P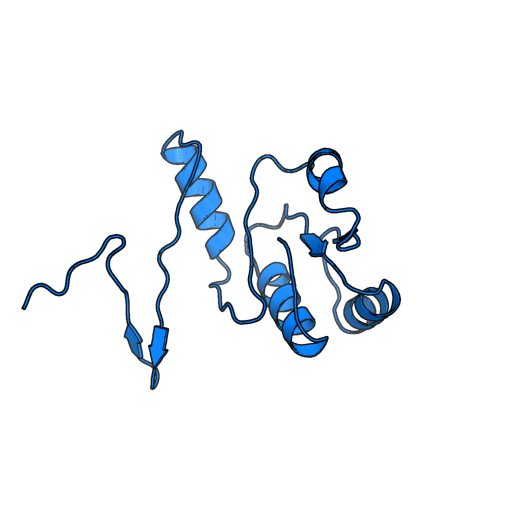rotein AF-Q8CYW7-F1 (afdb_monomer_lite)

Sequence (122 aa):
MLHQGDKNSLLESLSIVERQTLKDIEVIIVNQSTEEIASISQQMNLSFNIKIIDENSFAELSDMITGDYITFLSSNDSLFDWTFEKMYHAIKLSDSDVVLGHFADLVDGVFYFYPLGGGIIG

pLDDT: mean 83.34, std 13.69, range [31.62, 96.12]

Secondary structure (DSSP, 8-state):
----S-HHHHHHHHHHHHT-S----EEEEES--HHHHHHHHHHS---SEEEEE-GGGGGGHHHH--SS------TT----TTHHHHHHHHHHHTT-S------EEEETTEEEEPPSS-----

Radius of gyration: 16.07 Å; chains: 1; bounding box: 34×38×46 Å

InterPro domains:
  IPR029044 Nucleotide-diphospho-sugar transferases [G3DSA:3.90.550.10] (5-117)
  IPR029044 Nucleotide-diphospho-sugar transferases [SSF53448] (10-109)

Foldseek 3Di:
DEEDDDLVLVLVQLVLVQLAPDLADEAEYEQDDPVSVVVSCVVDVRSHHYHYYYPVCVVCVVVVDPDPDDDDDYSPDDDDNHVVVVQVCVCVVVVHPDDDDWAFDQDPNDTHTDPDDDDDPD

Organism: Streptococcus pneumoniae (strain ATCC BAA-255 / R6) (NCBI:txid171101)

Structure (mmCIF, N/CA/C/O backbone):
data_AF-Q8CYW7-F1
#
_entry.id   AF-Q8CYW7-F1
#
loop_
_atom_site.group_PDB
_atom_site.id
_atom_site.type_symbol
_atom_site.label_atom_id
_atom_site.label_alt_id
_atom_site.label_comp_id
_atom_site.label_asym_id
_atom_site.label_entity_id
_atom_site.label_seq_id
_atom_site.pdbx_PDB_ins_code
_atom_site.Cartn_x
_atom_site.Cartn_y
_atom_site.Cartn_z
_atom_site.occupancy
_atom_site.B_iso_or_equiv
_atom_site.auth_seq_id
_atom_site.auth_comp_id
_atom_site.auth_asym_id
_atom_site.auth_atom_id
_atom_site.pdbx_PDB_model_num
ATOM 1 N N . MET A 1 1 ? -8.871 3.502 -0.087 1.00 52.59 1 MET A N 1
ATOM 2 C CA . MET A 1 1 ? -9.534 2.751 -1.176 1.00 52.59 1 MET A CA 1
ATOM 3 C C . MET A 1 1 ? -11.018 2.658 -0.851 1.00 52.59 1 MET A C 1
ATOM 5 O O . MET A 1 1 ? -11.324 2.646 0.328 1.00 52.59 1 MET A O 1
ATOM 9 N N . LEU A 1 2 ? -11.910 2.677 -1.8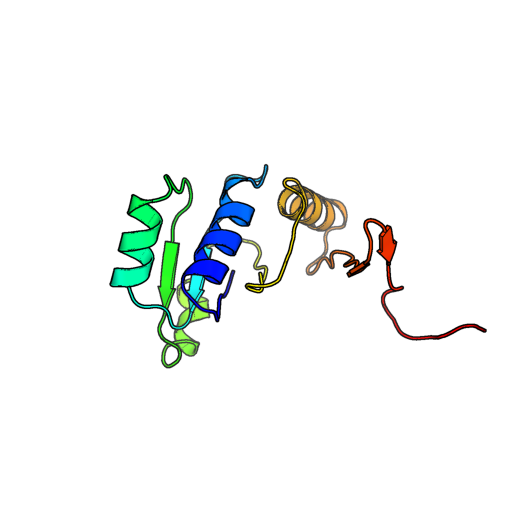42 1.00 52.19 2 LEU A N 1
ATOM 10 C CA . LEU A 1 2 ? -13.334 2.336 -1.713 1.00 52.19 2 LEU A CA 1
ATOM 11 C C . LEU A 1 2 ? -13.660 1.504 -2.955 1.00 52.19 2 LEU A C 1
ATOM 13 O O . LEU A 1 2 ? -13.315 1.930 -4.052 1.00 52.19 2 LEU A O 1
ATOM 17 N N . HIS A 1 3 ? -14.272 0.337 -2.796 1.00 59.81 3 HIS A N 1
ATOM 18 C CA . HIS A 1 3 ? -14.539 -0.591 -3.896 1.00 59.81 3 HIS A CA 1
ATOM 19 C C . HIS A 1 3 ? -16.045 -0.848 -4.018 1.00 59.81 3 HIS A C 1
ATOM 21 O O . HIS A 1 3 ? -16.681 -1.125 -3.012 1.00 59.81 3 HIS A O 1
ATOM 27 N N . GLN A 1 4 ? -16.588 -0.801 -5.238 1.00 56.28 4 GLN A N 1
ATOM 28 C CA . GLN A 1 4 ? -17.889 -1.369 -5.612 1.00 56.28 4 GLN A CA 1
ATOM 29 C C . GLN A 1 4 ? -17.665 -2.264 -6.842 1.00 56.28 4 GLN A C 1
ATOM 31 O O . GLN A 1 4 ? -17.142 -1.802 -7.858 1.00 56.28 4 GLN A O 1
ATOM 36 N N . GLY A 1 5 ? -18.015 -3.545 -6.757 1.00 63.22 5 GLY A N 1
ATOM 37 C CA . GLY A 1 5 ? -17.756 -4.521 -7.815 1.00 63.22 5 GLY A CA 1
ATOM 38 C C . GLY A 1 5 ? -18.133 -5.941 -7.402 1.00 63.22 5 GLY A C 1
ATOM 39 O O . GLY A 1 5 ? -18.583 -6.164 -6.276 1.00 63.22 5 GLY A O 1
ATOM 40 N N . ASP A 1 6 ? -17.984 -6.889 -8.329 1.00 73.06 6 ASP A N 1
ATOM 41 C CA . ASP A 1 6 ? -18.133 -8.311 -8.021 1.00 73.06 6 ASP A CA 1
ATOM 42 C C . ASP A 1 6 ? -16.867 -8.881 -7.350 1.00 73.06 6 ASP A C 1
ATOM 44 O O . ASP A 1 6 ? -15.811 -8.241 -7.295 1.00 73.06 6 ASP A O 1
ATOM 48 N N . LYS A 1 7 ? -16.963 -10.115 -6.838 1.00 77.31 7 LYS A N 1
ATOM 49 C CA . LYS A 1 7 ? -15.860 -10.801 -6.149 1.00 77.31 7 LYS A CA 1
ATOM 50 C C . LYS A 1 7 ? -14.560 -10.853 -6.967 1.00 77.31 7 LYS A C 1
ATOM 52 O O . LYS A 1 7 ? -13.482 -10.762 -6.378 1.00 77.31 7 LYS A O 1
ATOM 57 N N . ASN A 1 8 ? -14.634 -11.035 -8.287 1.00 81.31 8 ASN A N 1
ATOM 58 C CA . ASN A 1 8 ? -13.440 -11.146 -9.126 1.00 81.31 8 ASN A CA 1
ATOM 59 C C . ASN A 1 8 ? -12.768 -9.784 -9.273 1.00 81.31 8 ASN A C 1
ATOM 61 O O . ASN A 1 8 ? -11.559 -9.678 -9.075 1.00 81.31 8 ASN A O 1
ATOM 65 N N . SER A 1 9 ? -13.548 -8.734 -9.530 1.00 83.19 9 SER A N 1
ATOM 66 C CA . SER A 1 9 ? -12.999 -7.38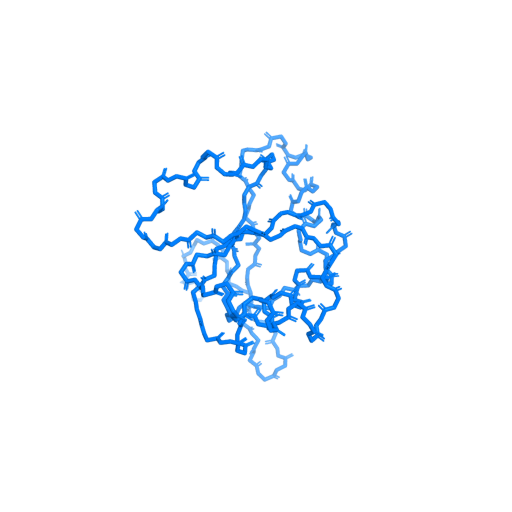3 -9.633 1.00 83.19 9 SER A CA 1
ATOM 67 C C . SER A 1 9 ? -12.412 -6.908 -8.297 1.00 83.19 9 SER A C 1
ATOM 69 O O . SER A 1 9 ? -11.413 -6.185 -8.265 1.00 83.19 9 SER A O 1
ATOM 71 N N . LEU A 1 10 ? -12.981 -7.344 -7.166 1.00 86.06 10 LEU A N 1
ATOM 72 C CA . LEU A 1 10 ? -12.405 -7.086 -5.847 1.00 86.06 10 LEU A CA 1
ATOM 73 C C . LEU A 1 10 ? -11.061 -7.792 -5.654 1.00 86.06 10 LEU A C 1
ATOM 75 O O . LEU A 1 10 ? -10.104 -7.174 -5.186 1.00 86.06 10 LEU A O 1
ATOM 79 N N . LEU A 1 11 ? -10.971 -9.065 -6.040 1.00 88.19 11 LEU A N 1
ATOM 80 C CA . LEU A 1 11 ? -9.732 -9.839 -5.977 1.00 88.19 11 LEU A CA 1
ATOM 81 C C . LEU A 1 11 ? -8.622 -9.185 -6.813 1.00 88.19 11 LEU A C 1
ATOM 83 O O . LEU A 1 11 ? -7.487 -9.063 -6.346 1.00 88.19 11 LEU A O 1
ATOM 87 N N . GLU A 1 12 ? -8.942 -8.710 -8.016 1.00 87.81 12 GLU A N 1
ATOM 88 C CA . GLU A 1 12 ? -7.999 -7.984 -8.875 1.00 87.81 12 GLU A CA 1
ATOM 89 C C . GLU A 1 12 ? -7.537 -6.673 -8.230 1.00 87.81 12 GLU A C 1
ATOM 91 O O . GLU A 1 12 ? -6.334 -6.404 -8.160 1.00 87.81 12 GLU A O 1
ATOM 96 N N . SER A 1 13 ? -8.471 -5.906 -7.664 1.00 90.19 13 SER A N 1
ATOM 97 C CA . SER A 1 13 ? -8.160 -4.654 -6.966 1.00 90.19 13 SER A CA 1
ATOM 98 C C . SER A 1 13 ? -7.234 -4.885 -5.767 1.00 90.19 13 SER A C 1
ATOM 100 O O . SER A 1 13 ? -6.234 -4.190 -5.599 1.00 90.19 13 SER A O 1
ATOM 102 N N . LEU A 1 14 ? -7.524 -5.897 -4.944 1.00 90.88 14 LEU A N 1
ATOM 103 C CA . LEU A 1 14 ? -6.696 -6.258 -3.791 1.00 90.88 14 LEU A CA 1
ATOM 104 C C . LEU A 1 14 ? -5.321 -6.778 -4.224 1.00 90.88 14 LEU A C 1
ATOM 106 O O . LEU A 1 14 ? -4.319 -6.464 -3.586 1.00 90.88 14 LEU A O 1
ATOM 110 N N . SER A 1 15 ? -5.250 -7.490 -5.352 1.00 90.81 15 SER A N 1
ATOM 111 C CA . SER A 1 15 ? -3.981 -7.899 -5.962 1.00 90.81 15 SER A CA 1
ATOM 112 C C . SER A 1 15 ? -3.134 -6.710 -6.395 1.00 90.81 15 SER A C 1
ATOM 114 O O . SER A 1 15 ? -1.913 -6.758 -6.263 1.00 90.81 15 SER A O 1
ATOM 116 N N . ILE A 1 16 ? -3.749 -5.649 -6.922 1.00 92.12 16 ILE A N 1
ATOM 117 C CA . ILE A 1 16 ? -3.042 -4.415 -7.280 1.00 92.12 16 ILE A CA 1
ATOM 118 C C . ILE A 1 16 ? -2.454 -3.760 -6.034 1.00 92.12 16 ILE A C 1
ATOM 120 O O . ILE A 1 16 ? -1.281 -3.391 -6.063 1.00 92.12 16 ILE A O 1
ATOM 124 N N . VAL A 1 17 ? -3.236 -3.647 -4.954 1.00 93.06 17 VAL A N 1
ATOM 125 C CA . VAL A 1 17 ? -2.772 -3.052 -3.690 1.00 93.06 17 VAL A CA 1
ATOM 126 C C . VAL A 1 17 ? -1.635 -3.867 -3.078 1.00 93.06 17 VAL A C 1
ATOM 128 O O . VAL A 1 17 ? -0.618 -3.295 -2.700 1.00 93.06 17 VAL A O 1
ATOM 131 N N . GLU A 1 18 ? -1.751 -5.196 -3.044 1.00 93.00 18 GLU A N 1
ATOM 132 C CA . GLU A 1 18 ? -0.727 -6.077 -2.463 1.00 93.00 18 GLU A CA 1
ATOM 133 C C . GLU A 1 18 ? 0.638 -5.934 -3.159 1.00 93.00 18 GLU A C 1
ATOM 135 O O . GLU A 1 18 ? 1.696 -5.976 -2.520 1.00 93.00 18 GLU A O 1
ATOM 140 N N . ARG A 1 19 ? 0.629 -5.715 -4.480 1.00 93.88 19 ARG A N 1
ATOM 141 C CA . ARG A 1 19 ? 1.852 -5.518 -5.268 1.00 93.88 19 ARG A CA 1
ATOM 142 C C . ARG A 1 19 ? 2.496 -4.149 -5.082 1.00 93.88 19 ARG A C 1
ATOM 144 O O . ARG A 1 19 ? 3.640 -3.984 -5.500 1.00 93.88 19 ARG A O 1
ATOM 151 N N . GLN A 1 20 ? 1.820 -3.188 -4.449 1.00 95.31 20 GLN A N 1
ATOM 152 C CA . GLN A 1 20 ? 2.367 -1.843 -4.308 1.00 95.31 20 GLN A CA 1
ATOM 153 C C . GLN A 1 20 ? 3.683 -1.849 -3.527 1.00 95.31 20 GLN A C 1
ATOM 155 O O . GLN A 1 20 ? 3.855 -2.597 -2.560 1.00 95.31 20 GLN A O 1
ATOM 160 N N . THR A 1 21 ? 4.627 -1.013 -3.945 1.00 96.12 21 THR A N 1
ATOM 161 C CA . THR A 1 21 ? 5.920 -0.843 -3.273 1.00 96.12 21 THR A CA 1
ATOM 162 C C . THR A 1 21 ? 5.774 -0.118 -1.937 1.00 96.12 21 THR A C 1
ATOM 164 O O . THR A 1 21 ? 6.480 -0.447 -0.984 1.00 96.12 21 THR A O 1
ATOM 167 N N . LEU A 1 22 ? 4.808 0.800 -1.828 1.00 94.75 22 LEU A N 1
ATOM 168 C CA . LEU A 1 22 ? 4.375 1.365 -0.553 1.00 94.75 22 LEU A CA 1
ATOM 169 C C . LEU A 1 22 ? 3.633 0.284 0.249 1.00 94.75 22 LEU A C 1
ATOM 171 O O . LEU A 1 22 ? 2.609 -0.215 -0.204 1.00 94.75 22 LEU A O 1
ATOM 175 N N . LYS A 1 23 ? 4.150 -0.087 1.425 1.00 92.25 23 LYS A N 1
ATOM 176 C CA . LYS A 1 23 ? 3.566 -1.151 2.270 1.00 92.25 23 LYS A CA 1
ATOM 177 C C . LYS A 1 23 ? 2.674 -0.647 3.397 1.00 92.25 23 LYS A C 1
ATOM 179 O O . LYS A 1 23 ? 1.865 -1.410 3.911 1.00 92.25 23 LYS A O 1
ATOM 184 N N . ASP A 1 24 ? 2.806 0.622 3.761 1.00 93.75 24 ASP A N 1
ATOM 185 C CA . ASP A 1 24 ? 1.959 1.256 4.768 1.00 93.75 24 ASP A CA 1
ATOM 186 C C . ASP A 1 24 ? 0.657 1.738 4.113 1.00 93.75 24 ASP A C 1
ATOM 188 O O . ASP A 1 24 ? 0.522 2.896 3.716 1.00 93.75 24 ASP A O 1
ATOM 192 N N . ILE A 1 25 ? -0.252 0.790 3.870 1.00 93.50 25 ILE A N 1
ATOM 193 C CA . ILE A 1 25 ? -1.538 1.025 3.211 1.00 93.50 25 ILE A CA 1
ATOM 194 C C . ILE A 1 25 ? -2.657 0.446 4.072 1.00 93.50 25 ILE A C 1
ATOM 196 O O . ILE A 1 25 ? -2.609 -0.705 4.502 1.00 93.50 25 ILE A O 1
ATOM 200 N N . GLU A 1 26 ? -3.710 1.239 4.250 1.00 93.38 26 GLU A N 1
ATOM 201 C CA . GLU A 1 26 ? -4.994 0.784 4.765 1.00 93.38 26 GLU A CA 1
ATOM 202 C C . GLU A 1 26 ? -6.024 0.709 3.632 1.00 93.38 26 GLU A C 1
ATOM 204 O O . GLU A 1 26 ? -6.193 1.649 2.845 1.00 93.38 26 GLU A O 1
ATOM 209 N N . VAL A 1 27 ? -6.742 -0.413 3.561 1.00 92.19 27 VAL A N 1
ATOM 210 C CA . VAL A 1 27 ? -7.808 -0.622 2.582 1.00 92.19 27 VAL A CA 1
ATOM 211 C C . VAL A 1 27 ? -9.154 -0.575 3.287 1.00 92.19 27 VAL A C 1
ATOM 213 O O . VAL A 1 27 ? -9.431 -1.359 4.190 1.00 92.19 27 VAL A O 1
ATOM 216 N N . ILE A 1 28 ? -10.012 0.336 2.835 1.00 90.69 28 ILE A N 1
ATOM 217 C CA . ILE A 1 28 ? -11.418 0.381 3.224 1.00 90.69 28 ILE A CA 1
ATOM 218 C C . ILE A 1 28 ? -12.229 -0.161 2.045 1.00 90.69 28 ILE A C 1
ATOM 220 O O . ILE A 1 28 ? -11.976 0.163 0.886 1.00 90.69 28 ILE A O 1
ATOM 224 N N . ILE A 1 29 ? -13.173 -1.047 2.313 1.00 88.31 29 ILE A N 1
ATOM 225 C CA . ILE A 1 29 ? -14.040 -1.639 1.300 1.00 88.31 29 ILE A CA 1
ATOM 226 C C . ILE A 1 29 ? -15.470 -1.265 1.661 1.00 88.31 29 ILE A C 1
ATOM 228 O O . ILE A 1 29 ? -15.895 -1.472 2.795 1.00 88.31 29 ILE A O 1
ATOM 232 N N . VAL A 1 30 ? -16.194 -0.691 0.704 1.00 84.12 30 VAL A N 1
ATOM 233 C CA . VAL A 1 30 ? -17.566 -0.216 0.903 1.00 84.12 30 VAL A CA 1
ATOM 234 C C . VAL A 1 30 ? -18.522 -1.225 0.296 1.00 84.12 30 VAL A C 1
ATOM 236 O O . VAL A 1 30 ? -18.307 -1.663 -0.827 1.00 84.12 30 VAL A O 1
ATOM 239 N N . ASN A 1 31 ? -19.603 -1.540 1.002 1.00 82.81 31 ASN A N 1
ATOM 240 C CA . ASN A 1 31 ? -20.696 -2.360 0.491 1.00 82.81 31 ASN A CA 1
ATOM 241 C C . ASN A 1 31 ? -20.238 -3.750 0.002 1.00 82.81 31 ASN A C 1
ATOM 243 O O . ASN A 1 31 ? -20.525 -4.155 -1.123 1.00 82.81 31 ASN A O 1
ATOM 247 N N . GLN A 1 32 ? -19.462 -4.459 0.828 1.00 81.81 32 GLN A N 1
ATOM 248 C CA . GLN A 1 32 ? -19.036 -5.839 0.568 1.00 81.81 32 GLN A CA 1
ATOM 249 C C . GLN A 1 32 ? -19.284 -6.707 1.798 1.00 81.81 32 GLN A C 1
ATOM 251 O O . GLN A 1 32 ? -19.138 -6.241 2.931 1.00 81.81 32 GLN A O 1
ATOM 256 N N . SER A 1 33 ? -19.654 -7.973 1.590 1.00 80.88 33 SER A N 1
ATOM 257 C CA . SER A 1 33 ? -19.929 -8.880 2.706 1.00 80.88 33 SER A CA 1
ATOM 258 C C . SER A 1 33 ? -18.638 -9.328 3.396 1.00 80.88 33 SER A C 1
ATOM 260 O O . SER A 1 33 ? -17.595 -9.525 2.766 1.00 80.88 33 SER A O 1
ATOM 262 N N . THR A 1 34 ? -18.694 -9.525 4.715 1.00 83.25 34 THR A N 1
ATOM 263 C CA . THR A 1 34 ? -17.527 -10.012 5.470 1.00 83.25 34 THR A CA 1
ATOM 264 C C . THR A 1 34 ? -17.139 -11.430 5.039 1.00 83.25 34 THR A C 1
ATOM 266 O O . THR A 1 34 ? -15.955 -11.763 5.019 1.00 83.25 34 THR A O 1
ATOM 269 N N . GLU A 1 35 ? -18.107 -12.253 4.630 1.00 86.00 35 GLU A N 1
ATOM 270 C CA . GLU A 1 35 ? -17.886 -13.600 4.106 1.00 86.00 35 GLU A CA 1
ATOM 271 C C . GLU A 1 35 ? -17.093 -13.597 2.790 1.00 86.00 35 GLU A C 1
ATOM 273 O O . GLU A 1 35 ? -16.196 -14.426 2.610 1.00 86.00 35 GLU A O 1
ATOM 278 N N . GLU A 1 36 ? -17.375 -12.662 1.878 1.00 84.44 36 GLU A N 1
ATOM 279 C CA . GLU A 1 36 ? -16.626 -12.524 0.624 1.00 84.44 36 GLU A CA 1
ATOM 280 C C . GLU A 1 36 ? -15.189 -12.076 0.877 1.00 84.44 36 GLU A C 1
ATOM 282 O O . GLU A 1 36 ? -14.264 -12.686 0.332 1.00 84.44 36 GLU A O 1
ATOM 287 N N . ILE A 1 37 ? -14.986 -11.093 1.761 1.00 84.88 37 ILE A N 1
ATOM 288 C CA . ILE A 1 37 ? -13.640 -10.666 2.165 1.00 84.88 37 ILE A CA 1
ATOM 289 C C . ILE A 1 37 ? -12.878 -11.819 2.813 1.00 84.88 37 ILE A C 1
ATOM 291 O O . ILE A 1 37 ? -11.737 -12.080 2.440 1.00 84.88 37 ILE A O 1
ATOM 295 N N . ALA A 1 38 ? -13.506 -12.564 3.726 1.00 85.75 38 ALA A N 1
ATOM 296 C CA . ALA A 1 38 ? -12.889 -13.731 4.351 1.00 85.75 38 ALA A CA 1
ATOM 297 C C . ALA A 1 38 ? -12.504 -14.800 3.315 1.00 85.75 38 ALA A C 1
ATOM 299 O O . ALA A 1 38 ? -11.428 -15.390 3.410 1.00 85.75 38 ALA A O 1
ATOM 300 N N . SER A 1 39 ? -13.342 -15.022 2.297 1.00 87.31 39 SER A N 1
ATOM 301 C CA . SER A 1 39 ? -13.026 -15.937 1.198 1.00 87.31 39 SER A CA 1
ATOM 302 C C . SER A 1 39 ? -11.826 -15.462 0.371 1.00 87.31 39 SER A C 1
ATOM 304 O O . SER A 1 39 ? -10.998 -16.293 -0.000 1.00 87.31 39 SER A O 1
ATOM 306 N N . ILE A 1 40 ? -11.699 -14.160 0.097 1.00 86.88 40 ILE A N 1
ATOM 307 C CA . ILE A 1 40 ? -10.561 -13.606 -0.654 1.00 86.88 40 ILE A CA 1
ATOM 308 C C . ILE A 1 40 ? -9.278 -13.658 0.182 1.00 86.88 40 ILE A C 1
ATOM 310 O O . ILE A 1 40 ? -8.252 -14.119 -0.314 1.00 86.88 40 ILE A O 1
ATOM 314 N N . SER A 1 41 ? -9.337 -13.292 1.463 1.00 84.94 41 SER A N 1
ATOM 315 C CA . SER A 1 41 ? -8.195 -13.372 2.386 1.00 84.94 41 SER A CA 1
ATOM 316 C C . SER A 1 41 ? -7.698 -14.808 2.615 1.00 84.94 41 SER A C 1
ATOM 318 O O . SER A 1 41 ? -6.568 -15.011 3.044 1.00 84.94 41 SER A O 1
ATOM 320 N N . GLN A 1 42 ? -8.516 -15.829 2.333 1.00 84.94 42 GLN A N 1
ATOM 321 C CA . GLN A 1 42 ? -8.071 -17.230 2.306 1.00 84.94 42 GLN A CA 1
ATOM 322 C C . GLN A 1 42 ? -7.371 -17.612 0.993 1.00 84.94 42 GLN A C 1
ATOM 324 O O . GLN A 1 42 ? -6.533 -18.512 0.985 1.00 84.94 42 GLN A O 1
ATOM 329 N N . GLN A 1 43 ? -7.725 -16.963 -0.119 1.00 86.56 43 GLN A N 1
ATOM 330 C CA . GLN A 1 43 ? -7.127 -17.192 -1.439 1.00 86.56 43 GLN A CA 1
ATOM 331 C C . GLN A 1 43 ? -5.825 -16.406 -1.631 1.00 86.56 43 GLN A C 1
ATOM 333 O O . GLN A 1 43 ? -4.961 -16.824 -2.403 1.00 86.56 43 GLN A O 1
ATOM 338 N N . MET A 1 44 ? -5.681 -15.282 -0.930 1.00 87.50 44 MET A N 1
ATOM 339 C CA . MET A 1 44 ? -4.554 -14.366 -1.028 1.00 87.50 44 MET A CA 1
ATOM 340 C C . MET A 1 44 ? -4.022 -14.011 0.355 1.00 87.50 44 MET A C 1
ATOM 342 O O . MET A 1 44 ? -4.781 -13.629 1.238 1.00 87.50 44 MET A O 1
ATOM 346 N N . ASN A 1 45 ? -2.705 -14.074 0.532 1.00 86.25 45 ASN A N 1
ATOM 347 C CA . ASN A 1 45 ? -2.069 -13.641 1.771 1.00 86.25 45 ASN A CA 1
ATOM 348 C C . ASN A 1 45 ? -1.877 -12.116 1.756 1.00 86.25 45 ASN A C 1
ATOM 350 O O . ASN A 1 45 ? -0.817 -11.638 1.359 1.00 86.25 45 ASN A O 1
ATOM 354 N N . LEU A 1 46 ? -2.926 -11.380 2.124 1.00 88.38 46 LEU A N 1
ATOM 355 C 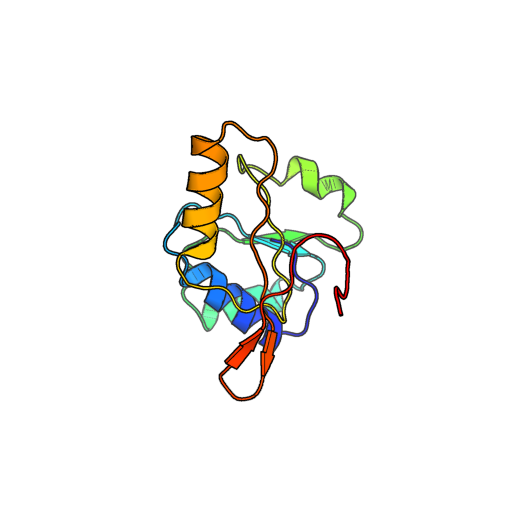CA . LEU A 1 46 ? -2.932 -9.915 2.141 1.00 88.38 46 LEU A CA 1
ATOM 356 C C . LEU A 1 46 ? -2.106 -9.395 3.325 1.00 88.38 46 LEU A C 1
ATOM 358 O O . LEU A 1 46 ? -2.292 -9.838 4.459 1.00 88.38 46 LEU A O 1
ATOM 362 N N . SER A 1 47 ? -1.185 -8.469 3.059 1.00 89.31 47 SER A N 1
ATOM 363 C CA . SER A 1 47 ? -0.257 -7.924 4.062 1.00 89.31 47 SER A CA 1
ATOM 364 C C . SER A 1 47 ? -0.747 -6.640 4.737 1.00 89.31 47 SER A C 1
ATOM 366 O O . SER A 1 47 ? -0.141 -6.184 5.707 1.00 89.31 47 SER A O 1
ATOM 368 N N . PHE A 1 48 ? -1.849 -6.071 4.250 1.00 90.06 48 PHE A N 1
ATOM 369 C CA . PHE A 1 48 ? -2.434 -4.823 4.729 1.00 90.06 48 PHE A CA 1
ATOM 370 C C . PHE A 1 48 ? -3.717 -5.042 5.539 1.00 90.06 48 PHE A C 1
ATOM 372 O O . PHE A 1 48 ? -4.389 -6.070 5.444 1.00 90.06 48 PHE A O 1
ATOM 379 N N . ASN A 1 49 ? -4.087 -4.029 6.324 1.00 88.12 49 ASN A N 1
ATOM 380 C CA . ASN A 1 49 ? -5.325 -4.041 7.097 1.00 88.12 49 ASN A CA 1
ATOM 381 C C . ASN A 1 49 ? -6.527 -3.717 6.206 1.00 88.12 49 ASN A C 1
ATOM 383 O O . ASN A 1 49 ? -6.491 -2.766 5.420 1.00 88.12 49 ASN A O 1
ATOM 387 N N . ILE A 1 50 ? -7.605 -4.486 6.376 1.00 89.19 50 ILE A N 1
ATOM 388 C CA . ILE A 1 50 ? -8.872 -4.289 5.670 1.00 89.19 50 ILE A CA 1
ATOM 389 C C . ILE A 1 50 ? -9.945 -3.878 6.669 1.00 89.19 50 ILE A C 1
ATOM 391 O O . ILE A 1 50 ? -10.193 -4.579 7.651 1.00 89.19 50 ILE A O 1
ATOM 395 N N . LYS A 1 51 ? -10.611 -2.763 6.384 1.00 89.50 51 LYS A N 1
ATOM 396 C CA . LYS A 1 51 ? -11.830 -2.322 7.063 1.00 89.50 51 LYS A CA 1
ATOM 397 C C . LYS A 1 51 ? -13.003 -2.438 6.092 1.00 89.50 51 LYS A C 1
ATOM 399 O O . LYS A 1 51 ? -12.867 -2.108 4.917 1.00 89.50 51 LYS A O 1
ATOM 404 N N . ILE A 1 52 ? -14.149 -2.900 6.576 1.00 87.06 52 ILE A N 1
ATOM 405 C CA . ILE A 1 52 ? -15.367 -3.063 5.773 1.00 87.06 52 ILE A CA 1
ATOM 406 C C . ILE A 1 52 ? -16.423 -2.117 6.332 1.00 87.06 52 ILE A C 1
ATOM 408 O O . ILE A 1 52 ? -16.589 -2.043 7.549 1.00 87.06 52 ILE A O 1
ATOM 412 N N . ILE A 1 53 ? -17.119 -1.404 5.452 1.00 86.69 53 ILE A N 1
ATOM 413 C CA . ILE A 1 53 ? -18.205 -0.492 5.808 1.00 86.69 53 ILE A CA 1
ATOM 414 C C . ILE A 1 53 ? -19.413 -0.754 4.909 1.00 86.69 53 ILE A C 1
ATOM 416 O O . ILE A 1 53 ? -19.258 -1.020 3.718 1.00 86.69 53 ILE A O 1
ATOM 420 N N . ASP A 1 54 ? -20.616 -0.695 5.473 1.00 83.94 54 ASP A N 1
ATOM 421 C CA . ASP A 1 54 ? -21.854 -0.787 4.695 1.00 83.94 54 ASP A CA 1
ATOM 422 C C . ASP A 1 54 ? -22.125 0.526 3.936 1.00 83.94 54 ASP A C 1
ATOM 424 O O . ASP A 1 54 ? -21.677 1.599 4.348 1.00 83.94 54 ASP A O 1
ATOM 428 N N . GLU A 1 55 ? -22.888 0.469 2.843 1.00 77.44 55 GLU A N 1
ATOM 429 C CA . GLU A 1 55 ? -23.286 1.658 2.075 1.00 77.44 55 GLU A CA 1
ATOM 430 C C . GLU A 1 55 ? -24.033 2.688 2.938 1.00 77.44 55 GLU A C 1
ATOM 432 O O . GLU A 1 55 ? -23.845 3.896 2.777 1.00 77.44 55 GLU A O 1
ATOM 437 N N . ASN A 1 56 ? -24.815 2.216 3.913 1.00 77.12 56 ASN A N 1
ATOM 438 C CA . ASN A 1 56 ? -25.580 3.060 4.832 1.00 77.12 56 ASN A CA 1
ATOM 439 C C . ASN A 1 56 ? -24.708 3.731 5.903 1.00 77.12 56 ASN A C 1
ATOM 441 O O . ASN A 1 56 ? -25.109 4.743 6.479 1.00 77.12 56 ASN A O 1
ATOM 445 N N . SER A 1 57 ? -23.511 3.197 6.147 1.00 81.56 57 SER A N 1
ATOM 446 C CA . SER A 1 57 ? -22.562 3.702 7.140 1.00 81.56 57 SER A CA 1
ATOM 447 C C . SER A 1 57 ? -21.530 4.649 6.535 1.00 81.56 57 SER A C 1
ATOM 449 O O . SER A 1 57 ? -20.591 5.026 7.220 1.00 81.56 57 SER A O 1
ATOM 451 N N . PHE A 1 58 ? -21.686 5.106 5.285 1.00 77.31 58 PHE A N 1
ATOM 452 C CA . PHE A 1 58 ? -20.705 5.993 4.642 1.00 77.31 58 PHE A CA 1
ATOM 453 C C . PHE A 1 58 ? -20.389 7.267 5.450 1.00 77.31 58 PHE A C 1
ATOM 455 O O . PHE A 1 58 ? -19.284 7.795 5.370 1.00 77.31 58 PHE A O 1
ATOM 462 N N . ALA A 1 59 ? -21.333 7.743 6.269 1.00 79.25 59 ALA A N 1
ATOM 463 C CA . ALA A 1 59 ? -21.120 8.865 7.185 1.00 79.25 59 ALA A CA 1
ATOM 464 C C . ALA A 1 59 ? -20.046 8.594 8.260 1.00 79.25 59 ALA A C 1
ATOM 466 O O . ALA A 1 59 ? -19.409 9.532 8.722 1.00 79.25 59 ALA A O 1
ATOM 467 N N . GLU A 1 60 ? -19.820 7.332 8.628 1.00 80.44 60 GLU A N 1
ATOM 468 C CA . GLU A 1 60 ? -18.817 6.893 9.608 1.00 80.44 60 GLU A CA 1
ATOM 469 C C . GLU A 1 60 ? -17.420 6.739 8.981 1.00 80.44 60 GLU A C 1
ATOM 471 O O . GLU A 1 60 ? -16.438 6.522 9.690 1.00 80.44 60 GLU A O 1
ATOM 476 N N . LEU A 1 61 ? -17.298 6.884 7.653 1.00 84.00 61 LEU A N 1
ATOM 477 C CA . LEU A 1 61 ? -16.033 6.718 6.938 1.00 84.00 61 LEU A CA 1
ATOM 478 C C . LEU A 1 61 ? -14.937 7.652 7.476 1.00 84.00 61 LEU A C 1
ATOM 480 O O . LEU A 1 61 ? -13.781 7.240 7.554 1.00 84.00 61 LEU A O 1
ATOM 484 N N . SER A 1 62 ? -15.288 8.881 7.874 1.00 83.38 62 SER A N 1
ATOM 485 C CA . SER A 1 62 ? -14.327 9.843 8.433 1.00 83.38 62 SER A CA 1
ATOM 486 C C . SER A 1 62 ? -13.655 9.333 9.701 1.00 83.38 62 SER A C 1
ATOM 488 O O . SER A 1 62 ? -12.457 9.527 9.875 1.00 83.38 62 SER A O 1
ATOM 490 N N . ASP A 1 63 ? -14.415 8.655 10.558 1.00 85.94 63 ASP A N 1
ATOM 491 C CA . ASP A 1 63 ? -13.943 8.187 11.861 1.00 85.94 63 ASP A CA 1
ATOM 492 C C . ASP A 1 63 ? -13.118 6.901 11.721 1.00 85.94 63 ASP A C 1
ATOM 494 O O . ASP A 1 63 ? -12.332 6.545 12.599 1.00 85.94 63 ASP A O 1
ATOM 498 N N . MET A 1 64 ? -13.280 6.205 10.593 1.00 85.88 64 MET A N 1
ATOM 499 C CA . MET A 1 64 ? -12.541 4.993 10.267 1.00 85.88 64 MET A CA 1
ATOM 500 C C . MET A 1 64 ? -11.191 5.273 9.609 1.00 85.88 64 MET A C 1
ATOM 502 O O . MET A 1 64 ? -10.294 4.445 9.758 1.00 85.88 64 MET A O 1
ATOM 506 N N . ILE A 1 65 ? -11.029 6.378 8.877 1.00 88.88 65 ILE A N 1
ATOM 507 C CA . ILE A 1 65 ? -9.780 6.692 8.170 1.00 88.88 65 ILE A CA 1
ATOM 508 C C . ILE A 1 65 ? -8.708 7.110 9.178 1.00 88.88 65 ILE A C 1
ATOM 510 O O . ILE A 1 65 ? -8.840 8.117 9.866 1.00 88.88 65 ILE A O 1
ATOM 514 N N . THR A 1 66 ? -7.609 6.359 9.220 1.00 92.00 66 THR A N 1
ATOM 515 C CA . THR A 1 66 ? -6.454 6.677 10.081 1.00 92.00 66 THR A CA 1
ATOM 516 C C . THR A 1 66 ? -5.207 7.099 9.307 1.00 92.00 66 THR A C 1
ATOM 518 O O . THR A 1 66 ? -4.200 7.435 9.922 1.00 92.00 66 THR A O 1
ATOM 521 N N . GLY A 1 67 ? -5.244 7.043 7.974 1.00 91.62 67 GLY A N 1
ATOM 522 C CA . GLY A 1 67 ? -4.113 7.410 7.122 1.00 91.62 67 GLY A CA 1
ATOM 523 C C . GLY A 1 67 ? -3.990 8.919 6.900 1.00 91.62 67 GLY A C 1
ATOM 524 O O . GLY A 1 67 ? -4.990 9.632 6.873 1.00 91.62 67 GLY A O 1
ATOM 525 N N . ASP A 1 68 ? -2.762 9.382 6.654 1.00 92.31 68 ASP A N 1
ATOM 526 C CA . ASP A 1 68 ? -2.465 10.787 6.323 1.00 92.31 68 ASP A CA 1
ATOM 527 C C . ASP A 1 68 ? -3.062 11.223 4.973 1.00 92.31 68 ASP A C 1
ATOM 529 O O . ASP A 1 68 ? -3.318 12.403 4.744 1.00 92.31 68 ASP A O 1
ATOM 533 N N . TYR A 1 69 ? -3.250 10.265 4.062 1.00 93.25 69 TYR A N 1
ATOM 534 C CA . TYR A 1 69 ? -3.726 10.492 2.703 1.00 93.25 69 TYR A CA 1
ATOM 535 C C . TYR A 1 69 ? -4.774 9.454 2.328 1.00 93.25 69 TYR A C 1
ATOM 537 O O . TYR A 1 69 ? -4.691 8.287 2.714 1.00 93.25 69 TYR A O 1
ATOM 545 N N . ILE A 1 70 ? -5.732 9.872 1.505 1.00 92.75 70 ILE A N 1
ATOM 546 C CA . ILE A 1 70 ? -6.745 8.992 0.932 1.00 92.75 70 ILE A CA 1
ATOM 547 C C . ILE A 1 70 ? -6.585 8.915 -0.585 1.00 92.75 70 ILE A C 1
ATOM 549 O O . ILE A 1 70 ? -6.312 9.907 -1.257 1.00 92.75 70 ILE A O 1
ATOM 553 N N . THR A 1 71 ? -6.784 7.715 -1.125 1.00 91.88 71 THR A N 1
ATOM 554 C CA . THR A 1 71 ? -6.928 7.480 -2.562 1.00 91.88 71 THR A CA 1
ATOM 555 C C . THR A 1 71 ? -8.075 6.508 -2.831 1.00 91.88 71 THR A C 1
ATOM 557 O O . THR A 1 71 ? -8.441 5.685 -1.975 1.00 91.88 71 THR A O 1
ATOM 560 N N . PHE A 1 72 ? -8.636 6.604 -4.031 1.00 88.69 72 PHE A N 1
ATOM 561 C CA . PHE A 1 72 ? -9.715 5.757 -4.527 1.00 88.69 72 PHE A CA 1
ATOM 562 C C . PHE A 1 72 ? -9.163 4.835 -5.616 1.00 88.69 72 PHE A C 1
ATOM 564 O O . PHE A 1 72 ? -8.347 5.261 -6.428 1.00 88.69 72 PHE A O 1
ATOM 571 N N . LEU A 1 73 ? -9.590 3.572 -5.598 1.00 87.69 73 LEU A N 1
ATOM 572 C CA . LEU A 1 73 ? -9.234 2.571 -6.601 1.00 87.69 73 LEU A CA 1
ATOM 573 C C . LEU A 1 73 ? -10.530 1.919 -7.068 1.00 87.69 73 LEU A C 1
ATOM 575 O O . LEU A 1 73 ? -11.241 1.327 -6.253 1.00 87.69 73 LEU A O 1
ATOM 579 N N . SER A 1 74 ? -10.833 2.059 -8.352 1.00 82.12 74 SER A N 1
ATOM 580 C CA . SER A 1 74 ? -11.942 1.370 -8.995 1.00 82.12 74 SER A CA 1
ATOM 581 C C . SER A 1 74 ? -11.571 -0.078 -9.284 1.00 82.12 74 SER A C 1
ATOM 583 O O . SER A 1 74 ? -10.408 -0.442 -9.441 1.00 82.12 74 SER A O 1
ATOM 585 N N . SER A 1 75 ? -12.598 -0.908 -9.398 1.00 71.19 75 SER A N 1
ATOM 586 C CA . SER A 1 75 ? -12.471 -2.329 -9.682 1.00 71.19 75 SER A CA 1
ATOM 587 C C . SER A 1 75 ? -11.952 -2.643 -11.089 1.00 71.19 75 SER A C 1
ATOM 589 O O . SER A 1 75 ? -11.425 -3.725 -11.317 1.00 71.19 75 SER A O 1
ATOM 591 N N . ASN A 1 76 ? -12.044 -1.672 -12.000 1.00 77.75 76 ASN A N 1
ATOM 592 C CA . ASN A 1 76 ? -11.552 -1.761 -13.375 1.00 77.75 76 ASN A CA 1
ATOM 593 C C . ASN A 1 76 ? -10.200 -1.056 -13.581 1.00 77.75 76 ASN A C 1
ATOM 595 O O . ASN A 1 76 ? -9.728 -0.959 -14.715 1.00 77.75 76 ASN A O 1
ATOM 599 N N . ASP A 1 77 ? -9.594 -0.520 -12.520 1.00 83.00 77 ASP A N 1
ATOM 600 C CA . ASP A 1 77 ? -8.334 0.204 -12.643 1.00 83.00 77 ASP A CA 1
ATOM 601 C C . ASP A 1 77 ? -7.160 -0.766 -12.756 1.00 83.00 77 ASP A C 1
ATOM 603 O O . ASP A 1 77 ? -7.102 -1.806 -12.105 1.00 83.00 77 ASP A O 1
ATOM 607 N N . SER A 1 78 ? -6.164 -0.383 -13.547 1.00 84.50 78 SER A N 1
ATOM 608 C CA . SER A 1 78 ? -4.845 -1.005 -13.543 1.00 84.50 78 SER A CA 1
ATOM 609 C C . SER A 1 78 ? -3.826 0.025 -13.094 1.00 84.50 78 SER A C 1
ATOM 611 O O . SER A 1 78 ? -3.734 1.106 -13.673 1.00 84.50 78 SER A O 1
ATOM 613 N N . LEU A 1 79 ? -3.040 -0.311 -12.073 1.00 89.69 79 LEU A N 1
ATOM 614 C CA . LEU A 1 79 ? -1.969 0.544 -11.573 1.00 89.69 79 LEU A CA 1
ATOM 615 C C . LEU A 1 79 ? -0.622 -0.163 -11.692 1.00 89.69 79 LEU A C 1
ATOM 617 O O . LEU A 1 79 ? -0.523 -1.378 -11.509 1.00 89.69 79 LEU A O 1
ATOM 621 N N . PHE A 1 80 ? 0.426 0.620 -11.939 1.00 90.94 80 PHE A N 1
ATOM 622 C CA . PHE A 1 80 ? 1.792 0.157 -11.741 1.00 90.94 80 PHE A CA 1
ATOM 623 C C . PHE A 1 80 ? 2.065 -0.088 -10.253 1.00 90.94 80 PHE A C 1
ATOM 625 O O . PHE A 1 80 ? 1.519 0.594 -9.384 1.00 90.94 80 PHE A O 1
ATOM 632 N N . ASP A 1 81 ? 2.973 -1.016 -9.962 1.00 94.56 81 ASP A N 1
ATOM 633 C CA . ASP A 1 81 ? 3.340 -1.397 -8.592 1.00 94.56 81 ASP A CA 1
ATOM 634 C C . ASP A 1 81 ? 3.944 -0.224 -7.786 1.00 94.56 81 ASP A C 1
ATOM 636 O O . ASP A 1 81 ? 3.939 -0.234 -6.564 1.00 94.56 81 ASP A O 1
ATOM 640 N N . TRP A 1 82 ? 4.437 0.828 -8.444 1.00 93.88 82 TRP A N 1
ATOM 641 C CA . TRP A 1 82 ? 5.003 2.020 -7.796 1.00 93.88 82 TRP A CA 1
ATOM 642 C C . TRP A 1 82 ? 4.054 3.225 -7.758 1.00 93.88 82 TRP A C 1
ATOM 644 O O . TRP A 1 82 ? 4.486 4.324 -7.402 1.00 93.88 82 TRP A O 1
ATOM 654 N N . THR A 1 83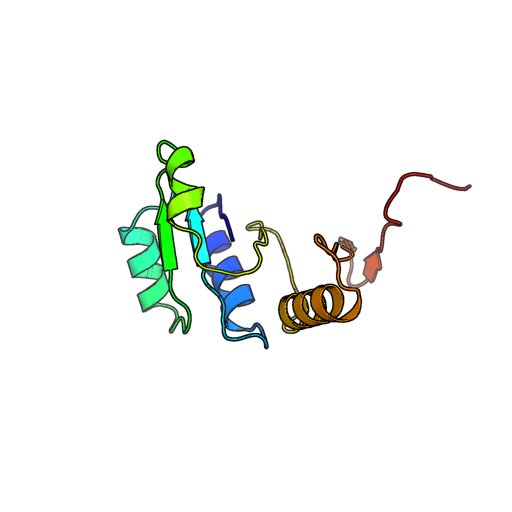 ? 2.788 3.083 -8.166 1.00 93.81 83 THR A N 1
ATOM 655 C CA . THR A 1 83 ? 1.870 4.227 -8.293 1.00 93.81 83 THR A CA 1
ATOM 656 C C . THR A 1 83 ? 1.682 4.960 -6.967 1.00 93.81 83 THR A C 1
ATOM 658 O O . THR A 1 83 ? 1.902 6.171 -6.913 1.00 93.81 83 THR A O 1
ATOM 661 N N . PHE A 1 84 ? 1.323 4.259 -5.886 1.00 93.94 84 PHE A N 1
ATOM 662 C CA . PHE A 1 84 ? 1.064 4.921 -4.603 1.00 93.94 84 PHE A CA 1
ATOM 663 C C . PHE A 1 84 ? 2.330 5.504 -3.976 1.00 93.94 84 PHE A C 1
ATOM 665 O O . PHE A 1 84 ? 2.284 6.607 -3.440 1.00 93.94 84 PHE A O 1
ATOM 672 N N . GLU A 1 85 ? 3.477 4.834 -4.113 1.00 95.06 85 GLU A N 1
ATOM 673 C CA . GLU A 1 85 ? 4.766 5.369 -3.657 1.00 95.06 85 GLU A CA 1
ATOM 674 C C . GLU A 1 85 ? 5.137 6.656 -4.411 1.00 95.06 85 GLU A C 1
ATOM 676 O O . GLU A 1 85 ? 5.543 7.649 -3.804 1.00 95.06 85 GLU A O 1
ATOM 681 N N . LYS A 1 86 ? 4.941 6.691 -5.736 1.00 94.31 86 LYS A N 1
ATOM 682 C CA . LYS A 1 86 ? 5.178 7.899 -6.540 1.00 94.31 86 LYS A CA 1
ATOM 683 C C . LYS A 1 86 ? 4.236 9.034 -6.163 1.00 94.31 86 LYS A C 1
ATOM 685 O O . LYS A 1 86 ? 4.699 10.167 -6.055 1.00 94.31 86 LYS A O 1
ATOM 690 N N . MET A 1 87 ? 2.953 8.748 -5.946 1.00 94.25 87 MET A N 1
ATOM 691 C CA . MET A 1 87 ? 1.985 9.749 -5.489 1.00 94.25 87 MET A CA 1
ATOM 692 C C . MET A 1 87 ? 2.354 10.287 -4.103 1.00 94.25 87 MET A C 1
ATOM 694 O O . MET A 1 87 ? 2.380 11.501 -3.915 1.00 94.25 87 MET A O 1
ATOM 698 N N . TYR A 1 88 ? 2.723 9.407 -3.169 1.00 94.75 88 TYR A N 1
ATOM 699 C CA . TYR A 1 88 ? 3.175 9.776 -1.828 1.00 94.75 88 TYR A CA 1
ATOM 700 C C . TYR A 1 88 ? 4.424 10.670 -1.859 1.00 94.75 88 TYR A C 1
ATOM 702 O O . TYR A 1 88 ? 4.494 11.695 -1.181 1.00 94.75 88 TYR A O 1
ATOM 710 N N . HIS A 1 89 ? 5.417 10.337 -2.684 1.00 94.81 89 HIS A N 1
ATOM 711 C CA . HIS A 1 89 ? 6.586 11.198 -2.836 1.00 94.81 89 HIS A CA 1
ATOM 712 C C . HIS A 1 89 ? 6.253 12.521 -3.513 1.00 94.81 89 HIS A C 1
ATOM 714 O O . HIS A 1 89 ? 6.760 13.550 -3.081 1.00 94.81 89 HIS A O 1
ATOM 720 N N . ALA A 1 90 ? 5.406 12.517 -4.542 1.00 94.75 90 ALA A N 1
ATOM 721 C CA . ALA A 1 90 ? 5.002 13.738 -5.222 1.00 94.75 90 ALA A CA 1
ATOM 722 C C . ALA A 1 90 ? 4.329 14.714 -4.249 1.00 94.75 90 ALA A C 1
ATOM 724 O O . ALA A 1 90 ? 4.782 15.849 -4.162 1.00 94.75 90 ALA A O 1
ATOM 725 N N . ILE A 1 91 ? 3.353 14.255 -3.455 1.00 95.31 91 ILE A N 1
ATOM 726 C CA . ILE A 1 91 ? 2.636 15.112 -2.500 1.00 95.31 91 ILE A CA 1
ATOM 727 C C . ILE A 1 91 ? 3.552 15.663 -1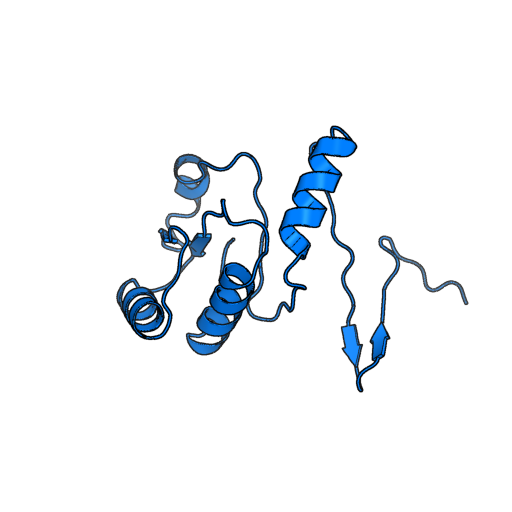.395 1.00 95.31 91 ILE A C 1
ATOM 729 O O . ILE A 1 91 ? 3.464 16.841 -1.056 1.00 95.31 91 ILE A O 1
ATOM 733 N N . LYS A 1 92 ? 4.487 14.848 -0.878 1.00 94.12 92 LYS A N 1
ATOM 734 C CA . LYS A 1 92 ? 5.473 15.286 0.126 1.00 94.12 92 LYS A CA 1
ATOM 735 C C . LYS A 1 92 ? 6.497 16.268 -0.448 1.00 94.12 92 LYS A C 1
ATOM 737 O O . LYS A 1 92 ? 6.901 17.192 0.246 1.00 94.12 92 LYS A O 1
ATOM 742 N N . LEU A 1 93 ? 6.948 16.057 -1.685 1.00 95.12 93 LEU A N 1
ATOM 743 C CA . LEU A 1 93 ? 7.962 16.903 -2.325 1.00 95.12 93 LEU A CA 1
ATOM 744 C C . LEU A 1 93 ? 7.400 18.247 -2.790 1.00 95.12 93 LEU A C 1
ATOM 746 O O . LEU A 1 93 ? 8.139 19.229 -2.811 1.00 95.12 93 LEU A O 1
ATOM 750 N N . SER A 1 94 ? 6.127 18.290 -3.182 1.00 93.69 94 SER A N 1
ATOM 751 C CA . SER A 1 94 ? 5.465 19.516 -3.626 1.00 93.69 94 SER A CA 1
ATOM 752 C C . SER A 1 94 ? 4.761 20.280 -2.505 1.00 93.69 94 SER A C 1
ATOM 754 O O . SER A 1 94 ? 4.180 21.323 -2.797 1.00 93.69 94 SER A O 1
ATOM 756 N N . ASP A 1 95 ? 4.790 19.768 -1.267 1.00 93.88 95 ASP A N 1
ATOM 757 C CA . ASP A 1 95 ? 4.051 20.306 -0.112 1.00 93.88 95 ASP A CA 1
ATOM 758 C C . ASP A 1 95 ? 2.594 20.638 -0.475 1.00 93.88 95 ASP A C 1
ATOM 760 O O . ASP A 1 95 ? 2.101 21.747 -0.290 1.00 93.88 95 ASP A O 1
ATOM 764 N N . SER A 1 96 ? 1.938 19.690 -1.149 1.00 91.94 96 SER A N 1
ATOM 765 C CA . SER A 1 96 ? 0.593 19.873 -1.697 1.00 91.94 96 SER A CA 1
ATOM 766 C C . SER A 1 96 ? -0.449 19.133 -0.869 1.00 91.94 96 SER A C 1
ATOM 768 O O . SER A 1 96 ? -0.162 18.091 -0.290 1.00 91.94 96 SER A O 1
ATOM 770 N N . ASP A 1 97 ? -1.687 19.623 -0.881 1.00 93.31 97 ASP A N 1
ATOM 771 C CA . ASP A 1 97 ? -2.811 18.931 -0.235 1.00 93.31 97 ASP A CA 1
ATOM 772 C C . ASP A 1 97 ? -3.369 17.793 -1.105 1.00 93.31 97 ASP A C 1
ATOM 774 O O . ASP A 1 97 ? -3.961 16.837 -0.607 1.00 93.31 97 ASP A O 1
ATOM 778 N N . VAL A 1 98 ? -3.194 17.895 -2.427 1.00 92.88 98 VAL A N 1
ATOM 779 C CA . VAL A 1 98 ? -3.738 16.956 -3.415 1.00 92.88 98 VAL A CA 1
ATOM 780 C C . VAL A 1 98 ? -2.699 16.681 -4.496 1.00 92.88 98 VAL A C 1
ATOM 782 O O . VAL A 1 98 ? -2.062 17.598 -5.013 1.00 92.88 98 VAL A O 1
ATOM 785 N N . VAL A 1 99 ? -2.576 15.411 -4.885 1.00 91.94 99 VAL A N 1
ATOM 786 C CA . VAL A 1 99 ? -1.812 14.977 -6.057 1.00 91.94 99 VAL A CA 1
ATOM 787 C C . VAL A 1 99 ? -2.722 14.206 -7.005 1.00 91.94 99 VAL A C 1
ATOM 789 O O . VAL A 1 99 ? -3.532 13.386 -6.577 1.00 91.94 99 VAL A O 1
ATOM 792 N N . LEU A 1 100 ? -2.580 14.461 -8.303 1.00 87.38 100 LEU A N 1
ATOM 793 C CA . LEU A 1 100 ? -3.307 13.749 -9.348 1.00 87.38 100 LEU A CA 1
ATOM 794 C C . LEU A 1 100 ? -2.330 12.891 -10.148 1.00 87.38 100 LEU A C 1
ATOM 796 O O . LEU A 1 100 ? -1.350 13.394 -10.700 1.00 87.38 100 LEU A O 1
ATOM 800 N N . GLY A 1 101 ? -2.608 11.590 -10.204 1.00 84.00 101 GLY A N 1
ATOM 801 C CA . GLY A 1 101 ? -1.962 10.691 -11.151 1.00 84.00 101 GLY A CA 1
ATOM 802 C C . GLY A 1 101 ? -2.470 10.948 -12.569 1.00 84.00 101 GLY A C 1
ATOM 803 O O . GLY A 1 101 ? -3.594 11.407 -12.770 1.00 84.00 101 GLY A O 1
ATOM 804 N N . HIS A 1 102 ? -1.641 10.642 -13.562 1.00 82.81 102 HIS A N 1
ATOM 805 C CA . HIS A 1 102 ? -2.090 10.596 -14.949 1.00 82.81 102 HIS A CA 1
ATOM 806 C C . HIS A 1 102 ? -2.702 9.218 -15.234 1.00 82.81 102 HIS A C 1
ATOM 808 O O . HIS A 1 102 ? -2.211 8.218 -14.711 1.00 82.81 102 HIS A O 1
ATOM 814 N N . PHE A 1 103 ? -3.740 9.156 -16.065 1.00 82.44 103 PHE A N 1
ATOM 815 C CA . PHE A 1 103 ? -4.356 7.902 -16.503 1.00 82.44 103 PHE A CA 1
ATOM 816 C C . PHE A 1 103 ? -4.123 7.699 -17.999 1.00 82.44 103 PHE A C 1
ATOM 818 O O . PHE A 1 103 ? -3.941 8.660 -18.749 1.00 82.44 103 PHE A O 1
ATOM 825 N N . ALA A 1 104 ? -4.100 6.444 -18.427 1.00 81.25 104 ALA A N 1
ATOM 826 C CA . ALA A 1 104 ? -3.970 6.099 -19.829 1.00 81.25 104 ALA A CA 1
ATOM 827 C C . ALA A 1 104 ? -4.918 4.958 -20.171 1.00 81.25 104 ALA A C 1
ATOM 829 O O . ALA A 1 104 ? -5.058 4.022 -19.384 1.00 81.25 104 ALA A O 1
ATOM 830 N N . ASP A 1 105 ? -5.500 5.013 -21.364 1.00 82.00 105 ASP A N 1
ATOM 831 C CA . ASP A 1 105 ? -6.208 3.864 -21.916 1.00 82.00 105 ASP A CA 1
ATOM 832 C C . ASP A 1 105 ? -5.190 2.921 -22.551 1.00 82.00 105 ASP A C 1
ATOM 834 O O . ASP A 1 105 ? -4.316 3.353 -23.306 1.00 82.00 105 ASP A O 1
ATOM 838 N N . LEU A 1 106 ? -5.306 1.627 -22.270 1.00 80.56 106 LEU A N 1
ATOM 839 C CA . LEU A 1 106 ? -4.542 0.594 -22.959 1.00 80.56 106 LEU A CA 1
ATOM 840 C C . LEU A 1 106 ? -5.411 0.002 -24.072 1.00 80.56 106 LEU A C 1
ATOM 842 O O . LEU A 1 106 ? -6.333 -0.764 -23.798 1.00 80.56 106 LEU A O 1
ATOM 846 N N . VAL A 1 107 ? -5.106 0.340 -25.326 1.00 85.12 107 VAL A N 1
ATOM 847 C CA . VAL A 1 107 ? -5.810 -0.174 -26.514 1.00 85.12 107 VAL A CA 1
ATOM 848 C C . VAL A 1 107 ? -4.780 -0.816 -27.440 1.00 85.12 107 VAL A C 1
ATOM 850 O O . VAL A 1 107 ? -3.788 -0.185 -27.795 1.00 85.12 107 VAL A O 1
ATOM 853 N N . ASP A 1 108 ? -4.971 -2.093 -27.781 1.00 85.50 108 ASP A N 1
ATOM 854 C CA . ASP A 1 108 ? -4.083 -2.875 -28.662 1.00 85.50 108 ASP A CA 1
ATOM 855 C C . ASP A 1 108 ? -2.587 -2.840 -28.275 1.00 85.50 108 ASP A C 1
ATOM 857 O O . ASP A 1 108 ? -1.693 -2.841 -29.122 1.00 85.50 108 ASP A O 1
ATOM 861 N N . GLY A 1 109 ? -2.295 -2.814 -26.968 1.00 82.44 109 GLY A N 1
ATOM 862 C CA . GLY A 1 109 ? -0.925 -2.776 -26.438 1.00 82.44 109 GLY A CA 1
ATOM 863 C C . GLY A 1 109 ? -0.267 -1.392 -26.465 1.00 82.44 109 GLY A C 1
ATOM 864 O O . GLY A 1 109 ? 0.914 -1.271 -26.138 1.00 82.44 109 GLY A O 1
ATOM 865 N N . VAL A 1 110 ? -1.016 -0.349 -26.829 1.00 83.62 110 VAL A N 1
ATOM 866 C CA . VAL A 1 110 ? -0.562 1.043 -26.857 1.00 83.62 110 VAL A CA 1
ATOM 867 C C . VAL A 1 110 ? -1.250 1.829 -25.743 1.00 83.62 110 VAL A C 1
ATOM 869 O O . VAL A 1 110 ? -2.462 1.733 -25.561 1.00 83.62 110 VAL A O 1
ATOM 872 N N . PHE A 1 111 ? -0.468 2.614 -24.997 1.00 83.69 111 PHE A N 1
ATOM 873 C CA . PHE A 1 111 ? -0.987 3.527 -23.979 1.00 83.69 111 PHE A CA 1
ATOM 874 C C . PHE A 1 111 ? -1.359 4.876 -24.600 1.00 83.69 111 PHE A C 1
ATOM 876 O O . PHE A 1 111 ? -0.512 5.547 -25.195 1.00 83.69 111 PHE A O 1
ATOM 883 N N . TYR A 1 112 ? -2.606 5.293 -24.407 1.00 82.31 112 TYR A N 1
ATOM 884 C CA . TYR A 1 112 ? -3.133 6.589 -24.819 1.00 82.31 112 TYR A CA 1
ATOM 885 C C . TYR A 1 112 ? -3.270 7.495 -23.599 1.00 82.31 112 TYR A C 1
ATOM 887 O O . TYR A 1 112 ? -4.137 7.292 -22.754 1.00 82.31 112 TYR A O 1
ATOM 895 N N . PHE A 1 113 ? -2.387 8.487 -23.507 1.00 80.00 113 PHE A N 1
ATOM 896 C CA . PHE A 1 113 ? -2.366 9.477 -22.432 1.00 80.00 113 PHE A CA 1
ATOM 897 C C . PHE A 1 113 ? -3.215 10.685 -22.831 1.00 80.00 113 PHE A C 1
ATOM 899 O O . PHE A 1 113 ? -2.985 11.276 -23.890 1.00 80.00 113 PHE A O 1
ATOM 906 N N . TYR A 1 114 ? -4.172 11.073 -21.989 1.00 72.69 114 TYR A N 1
ATOM 907 C CA . TYR A 1 114 ? -5.023 12.233 -22.251 1.00 72.69 114 TYR A CA 1
ATOM 908 C C . TYR A 1 114 ? -4.557 13.431 -21.425 1.00 72.69 114 TYR A C 1
ATOM 910 O O . TYR A 1 114 ? -4.422 13.317 -20.207 1.00 72.69 114 TYR A O 1
ATOM 918 N N . PRO A 1 115 ? -4.345 14.609 -22.036 1.00 65.62 115 PRO A N 1
ATOM 919 C CA . PRO A 1 115 ? -3.996 15.796 -21.273 1.00 65.62 115 PRO A CA 1
ATOM 920 C C . PRO A 1 115 ? -5.086 16.099 -20.235 1.00 65.62 115 PRO A C 1
ATOM 922 O O . PRO A 1 115 ? -6.273 16.185 -20.559 1.00 65.62 115 PRO A O 1
ATOM 925 N N . LEU A 1 116 ? -4.670 16.270 -18.976 1.00 57.00 116 LEU A N 1
ATOM 926 C CA . LEU A 1 116 ? -5.541 16.735 -17.899 1.00 57.00 116 LEU A CA 1
ATOM 927 C C . LEU A 1 116 ? -6.024 18.149 -18.256 1.00 57.00 116 LEU A C 1
ATOM 929 O O . LEU A 1 116 ? -5.257 19.104 -18.170 1.00 57.00 116 LEU A O 1
ATOM 933 N N . GLY A 1 117 ? -7.287 18.271 -18.673 1.00 54.53 117 GLY A N 1
ATOM 934 C CA . GLY A 1 117 ? -7.920 19.560 -18.967 1.00 54.53 117 GLY A CA 1
ATOM 935 C C . GLY A 1 117 ? -8.162 19.854 -20.449 1.00 54.53 117 GLY A C 1
ATOM 936 O O . GLY A 1 117 ? -7.638 20.828 -20.969 1.00 54.53 117 GLY A O 1
ATOM 937 N N . GLY A 1 118 ? -9.017 19.054 -21.094 1.00 33.72 118 GLY A N 1
ATOM 938 C CA . GLY A 1 118 ? -9.949 19.515 -22.131 1.00 33.72 118 GLY A CA 1
ATOM 939 C C . GLY A 1 118 ? -9.386 20.352 -23.286 1.00 33.72 118 GLY A C 1
ATOM 940 O O . GLY A 1 118 ? -9.318 21.574 -23.214 1.00 33.72 118 GLY A O 1
ATOM 941 N N . GLY A 1 119 ? -9.169 19.697 -24.424 1.00 31.62 119 GLY A N 1
ATOM 942 C CA . GLY A 1 119 ? -9.131 20.367 -25.719 1.00 31.62 119 GLY A CA 1
ATOM 943 C C . GLY A 1 119 ? -8.558 19.469 -26.802 1.00 31.62 119 GLY A C 1
ATOM 944 O O . GLY A 1 119 ? -7.359 19.214 -26.813 1.00 31.62 119 GLY A O 1
ATOM 945 N N . ILE A 1 120 ? -9.402 19.025 -27.740 1.00 31.86 120 ILE A N 1
ATOM 946 C CA . ILE A 1 120 ? -8.919 18.647 -29.071 1.00 31.86 120 ILE A CA 1
ATOM 947 C C . ILE A 1 120 ? -8.324 19.927 -29.658 1.00 31.86 120 ILE A C 1
ATOM 949 O O . ILE A 1 120 ? -9.060 20.843 -30.023 1.00 31.86 120 ILE A O 1
ATOM 953 N N . ILE A 1 121 ? -7.000 20.015 -29.690 1.00 36.47 121 ILE A N 1
ATOM 954 C CA . ILE A 1 121 ? -6.310 20.954 -30.567 1.00 36.47 121 ILE A CA 1
ATOM 955 C C . ILE A 1 121 ? -6.134 20.182 -31.873 1.00 36.47 121 ILE A C 1
ATOM 957 O O . ILE A 1 121 ? -5.554 19.095 -31.858 1.00 36.47 121 ILE A O 1
ATOM 961 N N . GLY A 1 122 ? -6.775 20.674 -32.936 1.00 37.94 122 GLY A N 1
ATOM 962 C CA . GLY A 1 122 ? -6.731 20.066 -34.269 1.00 37.94 122 GLY A CA 1
ATOM 963 C C . GLY A 1 122 ? -5.368 20.141 -34.941 1.00 37.94 122 GLY A C 1
ATOM 964 O O . GLY A 1 122 ? -4.429 20.722 -34.350 1.00 37.94 122 GLY A O 1
#